Protein AF-A0A7V2NFN8-F1 (afdb_monomer)

Structure (mmCIF, N/CA/C/O backbone):
data_AF-A0A7V2NFN8-F1
#
_entry.id   AF-A0A7V2NFN8-F1
#
loop_
_atom_site.group_PDB
_atom_site.id
_atom_site.type_symbol
_atom_site.label_atom_id
_atom_site.label_alt_id
_atom_site.label_comp_id
_atom_site.label_asym_id
_atom_site.label_entity_id
_atom_site.label_seq_id
_atom_site.pdbx_PDB_ins_code
_atom_site.Cartn_x
_atom_site.Cartn_y
_atom_site.Cartn_z
_atom_site.occupancy
_atom_site.B_iso_or_equiv
_atom_site.auth_seq_id
_atom_site.auth_comp_id
_atom_site.auth_asym_id
_atom_site.auth_atom_id
_atom_site.pdbx_PDB_model_num
ATOM 1 N N . ASP A 1 1 ? 11.779 5.206 -19.143 1.00 58.72 1 ASP A N 1
ATOM 2 C CA . ASP A 1 1 ? 11.347 6.513 -18.611 1.00 58.72 1 ASP A CA 1
ATOM 3 C C . ASP A 1 1 ? 12.546 7.447 -18.642 1.00 58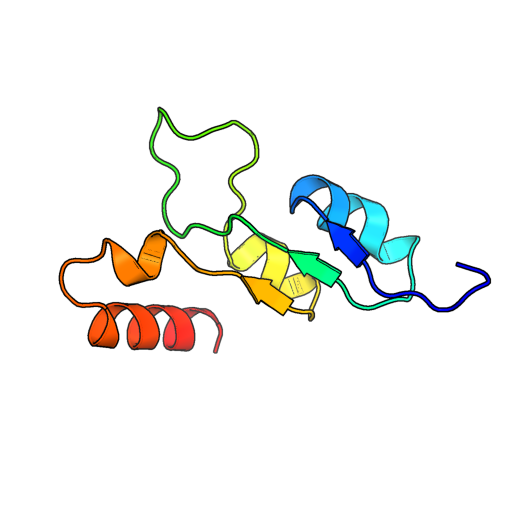.72 1 ASP A C 1
ATOM 5 O O . ASP A 1 1 ? 13.438 7.342 -17.814 1.00 58.72 1 ASP A O 1
ATOM 9 N N . ASP A 1 2 ? 12.598 8.341 -19.627 1.00 68.31 2 ASP A N 1
ATOM 10 C CA . ASP A 1 2 ? 13.823 9.106 -19.936 1.00 68.31 2 ASP A CA 1
ATOM 11 C C . ASP A 1 2 ? 14.160 10.204 -18.910 1.00 68.31 2 ASP A C 1
ATOM 13 O O . ASP A 1 2 ? 15.216 10.823 -18.977 1.00 68.31 2 ASP A O 1
ATOM 17 N N . ILE A 1 3 ? 13.286 10.410 -17.923 1.00 81.38 3 ILE A N 1
ATOM 18 C CA . ILE A 1 3 ? 13.405 11.426 -16.866 1.00 81.38 3 ILE A CA 1
ATOM 19 C C . ILE A 1 3 ? 13.556 10.834 -15.455 1.00 81.38 3 ILE A C 1
ATOM 21 O O . ILE A 1 3 ? 13.623 11.588 -14.488 1.00 81.38 3 ILE A O 1
ATOM 25 N N . GLY A 1 4 ? 13.607 9.502 -15.302 1.00 83.25 4 GLY A N 1
ATOM 26 C CA . GLY A 1 4 ? 13.835 8.851 -13.999 1.00 83.25 4 GLY A CA 1
ATOM 27 C C . GLY A 1 4 ? 12.792 9.184 -12.919 1.00 83.25 4 GLY A C 1
ATOM 28 O O . GLY A 1 4 ? 13.109 9.222 -11.730 1.00 83.25 4 GLY A O 1
ATOM 29 N N . SER A 1 5 ? 11.557 9.486 -13.326 1.00 90.38 5 SER A N 1
ATOM 30 C CA . SER A 1 5 ? 10.479 9.913 -12.428 1.00 90.38 5 SER A CA 1
ATOM 31 C C . SER A 1 5 ? 9.934 8.763 -11.577 1.00 90.38 5 SER A C 1
ATOM 33 O O . SER A 1 5 ? 9.991 7.606 -11.973 1.00 90.38 5 SER A O 1
ATOM 35 N N . ASN A 1 6 ? 9.352 9.091 -10.422 1.00 92.69 6 ASN A N 1
ATOM 36 C CA . ASN A 1 6 ? 8.527 8.164 -9.639 1.00 92.69 6 ASN A CA 1
ATOM 37 C C . ASN A 1 6 ? 7.045 8.387 -9.973 1.00 92.69 6 ASN A C 1
ATOM 39 O O . ASN A 1 6 ? 6.675 9.467 -10.437 1.00 92.69 6 ASN A O 1
ATOM 43 N N . PHE A 1 7 ? 6.196 7.393 -9.716 1.00 92.50 7 PHE A N 1
ATOM 44 C CA . PHE A 1 7 ? 4.803 7.404 -10.169 1.00 92.50 7 PHE A CA 1
ATOM 45 C C . PHE A 1 7 ? 3.819 7.126 -9.036 1.00 92.50 7 PHE A C 1
ATOM 47 O O . PHE A 1 7 ? 4.095 6.338 -8.135 1.00 92.50 7 PHE A O 1
ATOM 54 N N . VAL A 1 8 ? 2.637 7.737 -9.118 1.00 93.00 8 VAL A N 1
ATOM 55 C CA . VAL A 1 8 ? 1.461 7.338 -8.336 1.00 93.00 8 VAL A CA 1
ATOM 56 C C . VAL A 1 8 ? 0.533 6.591 -9.284 1.00 93.00 8 VAL A C 1
ATOM 58 O O . VAL A 1 8 ? 0.108 7.168 -10.282 1.00 93.00 8 VAL A O 1
ATOM 61 N N . LEU A 1 9 ? 0.251 5.316 -9.011 1.00 90.12 9 LEU A N 1
ATOM 62 C CA . LEU A 1 9 ? -0.490 4.453 -9.937 1.00 90.12 9 LEU A CA 1
ATOM 63 C C . LEU A 1 9 ? -1.605 3.684 -9.223 1.00 90.12 9 LEU A C 1
ATOM 65 O O . LEU A 1 9 ? -1.380 3.193 -8.114 1.00 90.12 9 LEU A O 1
ATOM 69 N N . PRO A 1 10 ? -2.774 3.493 -9.867 1.00 87.88 10 PRO A N 1
ATOM 70 C CA . PRO A 1 10 ? -3.715 2.453 -9.466 1.00 87.88 10 PRO A CA 1
ATOM 71 C C . PRO A 1 10 ? -3.008 1.095 -9.419 1.00 87.88 10 PRO A C 1
ATOM 73 O O . PRO A 1 10 ? -2.110 0.829 -10.220 1.00 87.88 10 PRO A O 1
ATOM 76 N N . GLY A 1 11 ? -3.410 0.211 -8.503 1.00 84.31 11 GLY A N 1
ATOM 77 C CA . GLY A 1 11 ? -2.694 -1.051 -8.313 1.00 84.31 11 GLY A CA 1
ATOM 78 C C . GLY A 1 11 ? -2.656 -1.931 -9.572 1.00 84.31 11 GLY A C 1
ATOM 79 O O . GLY A 1 11 ? -1.656 -2.603 -9.808 1.00 84.31 11 GLY A O 1
ATOM 80 N N . SER A 1 12 ? -3.716 -1.921 -10.388 1.00 84.06 12 SER A N 1
ATOM 81 C CA . SER A 1 12 ? -3.810 -2.712 -11.622 1.00 84.06 12 SER A CA 1
ATOM 82 C C . SER A 1 12 ? -2.752 -2.265 -12.632 1.00 84.06 12 SER A C 1
ATOM 84 O O . SER A 1 12 ? -2.006 -3.087 -13.164 1.00 84.06 12 SER A O 1
ATOM 86 N N . TRP A 1 13 ? -2.597 -0.952 -12.793 1.00 89.94 13 TRP A N 1
ATOM 87 C CA . TRP A 1 13 ? -1.563 -0.354 -13.637 1.00 89.94 13 TRP A CA 1
ATOM 88 C C . TRP A 1 13 ? -0.167 -0.566 -13.068 1.00 89.94 13 TRP A C 1
ATOM 90 O O . TRP A 1 13 ? 0.763 -0.827 -13.820 1.00 89.94 13 TRP A O 1
ATOM 100 N N . ALA A 1 14 ? -0.006 -0.493 -11.746 1.00 89.50 14 ALA A N 1
ATOM 101 C CA . ALA A 1 14 ? 1.280 -0.741 -11.108 1.00 89.50 14 ALA A CA 1
ATOM 102 C C . ALA A 1 14 ? 1.805 -2.154 -11.424 1.00 89.50 14 ALA A C 1
ATOM 104 O O . ALA A 1 14 ? 2.987 -2.308 -11.715 1.00 89.50 14 ALA A O 1
ATOM 105 N N . VAL A 1 15 ? 0.933 -3.170 -11.444 1.00 86.38 15 VAL A N 1
ATOM 106 C CA . VAL A 1 15 ? 1.308 -4.539 -11.841 1.00 86.38 15 VAL A CA 1
ATOM 107 C C . VAL A 1 15 ? 1.692 -4.607 -13.320 1.00 86.38 15 VAL A C 1
ATOM 109 O O . VAL A 1 15 ? 2.741 -5.153 -13.655 1.00 86.38 15 VAL A O 1
ATOM 112 N N . GLU A 1 16 ? 0.882 -4.030 -14.209 1.00 90.00 16 GLU A N 1
ATOM 113 C CA . GLU A 1 16 ? 1.126 -4.089 -15.656 1.00 90.00 16 GLU A CA 1
ATOM 114 C C . GLU A 1 16 ? 2.381 -3.303 -16.086 1.00 90.00 16 GLU A C 1
ATOM 116 O O . GLU A 1 16 ? 3.116 -3.705 -16.992 1.00 90.00 16 GLU A O 1
ATOM 121 N N . LEU A 1 17 ? 2.647 -2.171 -15.432 1.00 91.00 17 LEU A N 1
ATOM 122 C CA . LEU A 1 17 ? 3.700 -1.231 -15.812 1.00 91.00 17 LEU A CA 1
ATOM 123 C C . LEU A 1 17 ? 5.028 -1.467 -15.084 1.00 91.00 17 LEU A C 1
ATOM 125 O O . LEU A 1 17 ? 6.021 -0.834 -15.448 1.00 91.00 17 LEU A O 1
ATOM 129 N N . ARG A 1 18 ? 5.100 -2.382 -14.104 1.00 88.75 18 ARG A N 1
ATOM 130 C CA . ARG A 1 18 ? 6.321 -2.617 -13.306 1.00 88.75 18 ARG A CA 1
ATOM 131 C C . ARG A 1 18 ? 7.546 -2.959 -14.152 1.00 88.75 18 ARG A C 1
ATOM 133 O O . ARG A 1 18 ? 8.641 -2.520 -13.817 1.00 88.75 18 ARG A O 1
ATOM 140 N N . GLY A 1 19 ? 7.363 -3.703 -15.246 1.00 88.44 19 GLY A N 1
ATOM 141 C CA . GLY A 1 19 ? 8.438 -4.046 -16.188 1.00 88.44 19 GLY A CA 1
ATOM 142 C C . GLY A 1 19 ? 8.768 -2.953 -17.213 1.00 88.44 19 GLY A C 1
ATOM 143 O O . GLY A 1 19 ? 9.765 -3.065 -17.920 1.00 88.44 19 GLY A O 1
ATOM 144 N N . LYS A 1 20 ? 7.940 -1.903 -17.312 1.00 90.44 20 LYS A N 1
ATOM 145 C CA . LYS A 1 20 ? 8.076 -0.810 -18.293 1.00 90.44 20 LYS A CA 1
ATOM 146 C C . LYS A 1 20 ? 8.641 0.472 -17.673 1.00 90.44 20 LYS A C 1
ATOM 148 O O . LYS A 1 20 ? 9.315 1.238 -18.361 1.00 90.44 20 LYS A O 1
ATOM 153 N N . LEU A 1 21 ? 8.370 0.714 -16.390 1.00 89.62 21 LEU A N 1
ATOM 154 C CA . LEU A 1 21 ? 8.817 1.901 -15.659 1.00 89.62 21 LEU A CA 1
ATOM 155 C C . LEU A 1 21 ? 9.867 1.518 -14.615 1.00 89.62 21 LEU A C 1
ATOM 157 O O . LEU A 1 21 ? 9.712 0.532 -13.890 1.00 89.62 21 LEU A O 1
ATOM 161 N N . LYS A 1 22 ? 10.937 2.312 -14.528 1.00 86.69 22 LYS A N 1
ATOM 162 C CA . LYS A 1 22 ? 12.060 2.045 -13.620 1.00 86.69 22 LYS A CA 1
ATOM 163 C C . LYS A 1 22 ? 11.916 2.777 -12.287 1.00 86.69 22 LYS A C 1
ATOM 165 O O . LYS A 1 22 ? 12.455 2.309 -11.291 1.00 86.69 22 LYS A O 1
ATOM 170 N N . GLY A 1 23 ? 11.166 3.879 -12.256 1.00 89.38 23 GLY A N 1
ATOM 171 C CA . GLY A 1 23 ? 10.851 4.615 -11.032 1.00 89.38 23 GLY A CA 1
ATOM 172 C C . GLY A 1 23 ? 10.129 3.807 -9.949 1.00 89.38 23 GLY A C 1
ATOM 173 O O . GLY A 1 23 ? 9.605 2.717 -10.192 1.00 89.38 23 GLY A O 1
ATOM 174 N N . ARG A 1 24 ? 10.076 4.374 -8.740 1.00 91.00 24 ARG A N 1
ATOM 175 C CA . ARG A 1 24 ? 9.300 3.826 -7.617 1.00 91.00 24 ARG A CA 1
ATOM 176 C C . ARG A 1 24 ? 7.821 4.149 -7.765 1.00 91.00 24 ARG A C 1
ATOM 178 O O . ARG A 1 24 ? 7.469 5.217 -8.275 1.00 91.00 24 ARG A O 1
ATOM 185 N N . PHE A 1 25 ? 6.965 3.259 -7.274 1.00 92.75 25 PHE A N 1
ATOM 186 C CA . PHE A 1 25 ? 5.513 3.438 -7.295 1.00 92.75 25 PHE A CA 1
ATOM 187 C C . PHE A 1 25 ? 4.932 3.761 -5.914 1.00 92.75 25 PHE A C 1
ATOM 189 O O . PHE A 1 25 ? 5.276 3.162 -4.901 1.00 92.75 25 PHE A O 1
ATOM 196 N N . LEU A 1 26 ? 3.991 4.695 -5.870 1.00 92.94 26 LEU A N 1
ATOM 197 C CA . LEU A 1 26 ? 3.089 4.887 -4.743 1.00 92.94 26 LEU A CA 1
ATOM 198 C C . LEU A 1 26 ? 1.710 4.374 -5.151 1.00 92.94 26 LEU A C 1
ATOM 200 O O . LEU A 1 26 ? 1.108 4.898 -6.088 1.00 92.94 26 LEU A O 1
ATOM 204 N N . ILE A 1 27 ? 1.208 3.362 -4.449 1.00 89.88 27 ILE A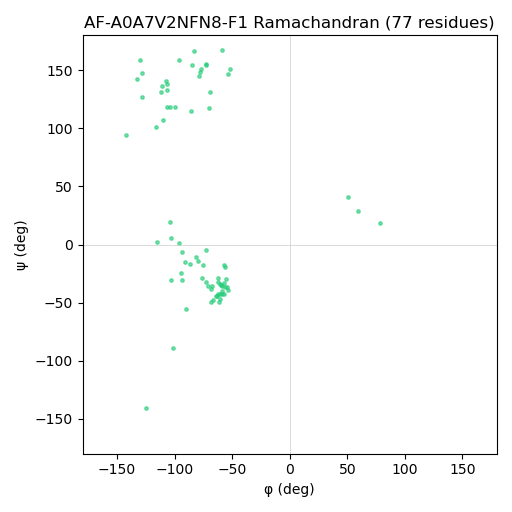 N 1
ATOM 205 C CA . ILE A 1 27 ? -0.056 2.704 -4.784 1.00 89.88 27 ILE A CA 1
ATOM 206 C C . ILE A 1 27 ? -1.108 3.057 -3.723 1.00 89.88 27 ILE A C 1
ATOM 208 O O . ILE A 1 27 ? -1.022 2.572 -2.587 1.00 89.88 27 ILE A O 1
ATOM 212 N N . PRO A 1 28 ? -2.094 3.914 -4.046 1.00 87.88 28 PRO A N 1
ATOM 213 C CA . PRO A 1 28 ? -3.187 4.242 -3.146 1.00 87.88 28 PRO A CA 1
ATOM 214 C C . PRO A 1 28 ? -4.315 3.206 -3.184 1.00 87.88 28 PRO A C 1
ATOM 216 O O . PRO A 1 28 ? -4.403 2.376 -4.084 1.00 87.88 28 PRO A O 1
ATOM 219 N N . GLY A 1 29 ? -5.219 3.284 -2.202 1.00 79.44 29 GLY 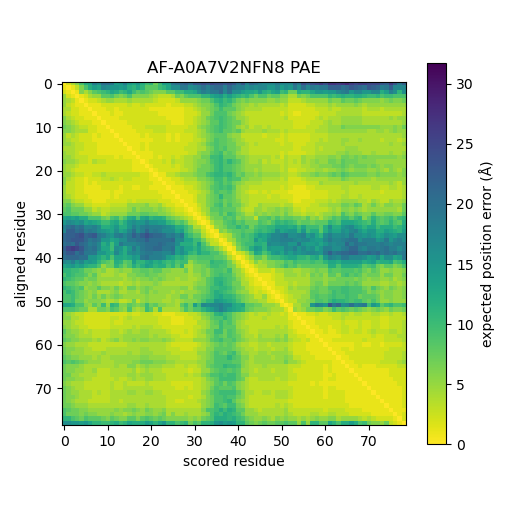A N 1
ATOM 220 C CA . GLY A 1 29 ? -6.477 2.526 -2.222 1.00 79.44 29 GLY A CA 1
ATOM 221 C C . GLY A 1 29 ? -6.353 1.048 -1.844 1.00 79.44 29 GLY A C 1
ATOM 222 O O . GLY A 1 29 ? -7.264 0.271 -2.123 1.00 79.44 29 GLY A O 1
ATOM 223 N N . ILE A 1 30 ? -5.259 0.657 -1.189 1.00 78.69 30 ILE A N 1
ATOM 224 C CA . ILE A 1 30 ? -5.031 -0.726 -0.764 1.00 78.69 30 ILE A CA 1
ATOM 225 C C . ILE A 1 30 ? -5.991 -1.105 0.363 1.00 78.69 30 ILE A C 1
ATOM 227 O O . ILE A 1 30 ? -6.110 -0.389 1.363 1.00 78.69 30 ILE A O 1
ATOM 231 N N . ARG A 1 31 ? -6.651 -2.258 0.213 1.00 74.62 31 ARG A N 1
ATOM 232 C CA . ARG A 1 31 ? -7.501 -2.853 1.252 1.00 74.62 31 ARG A CA 1
ATOM 233 C C . ARG A 1 31 ? -7.158 -4.313 1.483 1.00 74.62 31 ARG A C 1
ATOM 235 O O . ARG A 1 31 ? -6.598 -4.994 0.627 1.00 74.62 31 ARG A O 1
ATOM 242 N N . MET A 1 32 ? -7.531 -4.797 2.659 1.00 68.56 32 MET A N 1
ATOM 243 C CA . MET A 1 32 ? -7.269 -6.179 3.070 1.00 68.56 32 MET A CA 1
ATOM 244 C C . MET A 1 32 ? -8.434 -7.121 2.760 1.00 68.56 32 MET A C 1
ATOM 246 O O . MET A 1 32 ? -8.221 -8.302 2.501 1.00 68.56 32 MET A O 1
ATOM 250 N N . LYS A 1 33 ? -9.667 -6.606 2.779 1.00 63.66 33 LYS A N 1
ATOM 251 C CA . LYS A 1 33 ? -10.882 -7.328 2.389 1.00 63.66 33 LYS A CA 1
ATOM 252 C C . LYS A 1 33 ? -11.638 -6.483 1.371 1.00 63.66 33 LYS A C 1
ATOM 254 O O . LYS A 1 33 ? -11.903 -5.312 1.628 1.00 63.66 33 LYS A O 1
ATOM 259 N N . VAL A 1 34 ? -11.964 -7.075 0.226 1.00 61.22 34 VAL A N 1
ATOM 260 C CA . VAL A 1 34 ? -12.834 -6.451 -0.776 1.00 61.22 34 VAL A CA 1
ATOM 261 C C . VAL A 1 34 ? -14.267 -6.777 -0.377 1.00 61.22 34 VAL A C 1
ATOM 263 O O . VAL A 1 34 ? -14.634 -7.952 -0.338 1.00 61.22 34 VAL A O 1
ATOM 266 N N . SER A 1 35 ? -15.064 -5.771 -0.017 1.00 58.28 35 SER A N 1
ATOM 267 C CA . SER A 1 35 ? -16.503 -5.992 0.165 1.00 58.28 35 SER A CA 1
ATOM 268 C C . SER A 1 35 ? -17.179 -6.058 -1.210 1.00 58.28 35 SER A C 1
ATOM 270 O O . SER A 1 35 ? -16.716 -5.379 -2.123 1.00 58.28 35 SER A O 1
ATOM 272 N N . PRO A 1 36 ? -18.292 -6.796 -1.389 1.00 53.03 36 PRO A N 1
ATOM 273 C CA . PRO A 1 36 ? -18.962 -6.925 -2.691 1.00 53.03 36 PRO A CA 1
ATOM 274 C C . PRO A 1 36 ? -19.408 -5.599 -3.337 1.00 53.03 36 PRO A C 1
ATOM 276 O O . PRO A 1 36 ? -19.690 -5.572 -4.528 1.00 53.03 36 PRO A O 1
ATOM 279 N N . GLY A 1 37 ? -19.490 -4.510 -2.560 1.00 57.41 37 GLY A N 1
ATOM 280 C CA . GLY A 1 37 ? -19.824 -3.161 -3.034 1.00 57.41 37 GLY A CA 1
ATOM 281 C C . GLY A 1 37 ? -18.633 -2.204 -3.167 1.00 57.41 37 GLY A C 1
ATOM 282 O O . GLY A 1 37 ? -18.843 -1.018 -3.411 1.00 57.41 37 GLY A O 1
ATOM 283 N N . ASP A 1 38 ? -17.399 -2.669 -2.962 1.00 55.62 38 ASP A N 1
ATOM 284 C CA . ASP A 1 38 ? -16.214 -1.843 -3.194 1.00 55.62 38 ASP A CA 1
ATOM 285 C C . ASP A 1 38 ? -15.883 -1.765 -4.696 1.00 55.62 38 ASP A C 1
ATOM 287 O O . ASP A 1 38 ? -16.087 -2.719 -5.443 1.00 55.62 38 ASP A O 1
ATOM 291 N N . GLN A 1 39 ? -15.378 -0.607 -5.139 1.00 54.28 39 GLN A N 1
ATOM 292 C CA . GLN A 1 39 ? -14.998 -0.343 -6.533 1.00 54.28 39 GLN A CA 1
ATOM 293 C C . GLN A 1 39 ? -14.049 -1.412 -7.113 1.00 54.28 39 GLN A C 1
ATOM 295 O O . GLN A 1 39 ? -13.228 -1.997 -6.410 1.00 54.28 39 GLN A O 1
ATOM 300 N N . VAL A 1 40 ? -14.135 -1.591 -8.433 1.00 54.81 40 VAL A N 1
ATOM 301 C CA . VAL A 1 40 ? -13.506 -2.651 -9.249 1.00 54.81 40 VAL A CA 1
ATOM 302 C C . VAL A 1 40 ? -11.971 -2.746 -9.112 1.00 54.81 40 VAL A C 1
ATOM 304 O O . VAL A 1 40 ? -11.403 -3.803 -9.368 1.00 54.81 40 VAL A O 1
ATOM 307 N N . ASP A 1 41 ? -11.298 -1.694 -8.636 1.00 55.41 41 ASP A N 1
ATOM 308 C CA . ASP A 1 41 ? -9.828 -1.600 -8.556 1.00 55.41 41 ASP A CA 1
ATOM 309 C C . ASP A 1 41 ? -9.234 -1.794 -7.145 1.00 55.41 41 ASP A C 1
ATOM 311 O O . ASP A 1 41 ? -8.093 -1.406 -6.875 1.00 55.41 41 ASP A O 1
ATOM 315 N N . VAL A 1 42 ? -9.965 -2.406 -6.207 1.00 61.09 42 VAL A N 1
ATOM 316 C CA . VAL A 1 42 ? -9.371 -2.743 -4.904 1.00 61.09 42 VAL A CA 1
ATOM 317 C C . VAL A 1 42 ? -8.344 -3.865 -5.059 1.00 61.09 42 VAL A C 1
ATOM 319 O O . VAL A 1 42 ? -8.665 -5.005 -5.398 1.00 61.09 42 VAL A O 1
ATOM 322 N N . ILE A 1 43 ? -7.090 -3.550 -4.742 1.00 66.69 43 ILE A N 1
ATOM 323 C CA . ILE A 1 43 ? -5.979 -4.498 -4.752 1.00 66.69 43 ILE A CA 1
ATOM 324 C C . ILE A 1 43 ? -5.538 -4.853 -3.334 1.00 66.69 43 ILE A C 1
ATOM 326 O O . ILE A 1 43 ? -5.491 -4.014 -2.433 1.00 66.69 43 ILE A O 1
ATOM 330 N N . THR A 1 44 ? -5.219 -6.134 -3.153 1.00 72.19 44 THR A N 1
ATOM 331 C CA . THR A 1 44 ? -4.755 -6.696 -1.886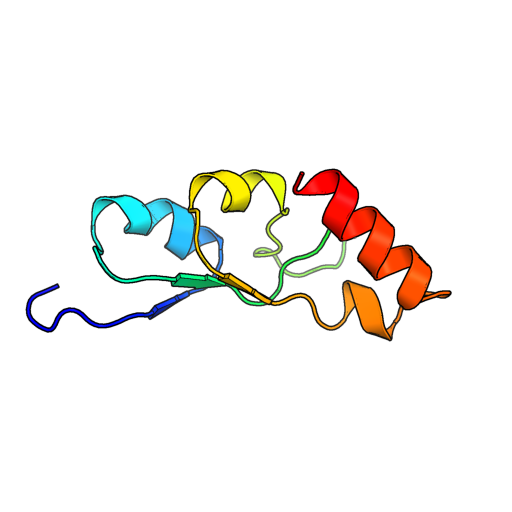 1.00 72.19 44 THR A CA 1
ATOM 332 C C . THR A 1 44 ? -3.252 -6.513 -1.715 1.00 72.19 44 THR A C 1
ATOM 334 O O . THR A 1 44 ? -2.497 -6.476 -2.691 1.00 72.19 44 THR A O 1
ATOM 337 N N . ILE A 1 45 ? -2.795 -6.481 -0.460 1.00 73.31 45 ILE A N 1
ATOM 338 C CA . ILE A 1 45 ? -1.368 -6.364 -0.118 1.00 73.31 45 ILE A CA 1
ATOM 339 C C . ILE A 1 45 ? -0.518 -7.435 -0.813 1.00 73.31 45 ILE A C 1
ATOM 341 O O . ILE A 1 45 ? 0.553 -7.125 -1.324 1.00 73.31 45 ILE A O 1
ATOM 345 N N . ASN A 1 46 ? -1.005 -8.672 -0.928 1.00 74.50 46 ASN A N 1
ATOM 346 C CA . ASN A 1 46 ? -0.242 -9.756 -1.556 1.00 74.50 46 ASN A CA 1
ATOM 347 C C . ASN A 1 46 ? 0.080 -9.501 -3.037 1.00 74.50 46 ASN A C 1
ATOM 349 O O . ASN A 1 46 ? 1.140 -9.917 -3.501 1.00 74.50 46 ASN A O 1
ATOM 353 N N . LYS A 1 47 ? -0.799 -8.807 -3.776 1.00 73.69 47 LYS A N 1
ATOM 354 C CA . LYS A 1 47 ? -0.557 -8.468 -5.189 1.00 73.69 47 LYS A CA 1
ATOM 355 C C . LYS A 1 47 ? 0.533 -7.409 -5.349 1.00 73.69 47 LYS A C 1
ATOM 357 O O . LYS A 1 47 ? 1.308 -7.481 -6.294 1.00 73.69 47 LYS A O 1
ATOM 362 N N . ILE A 1 48 ? 0.614 -6.455 -4.423 1.00 75.94 48 ILE A N 1
ATOM 363 C CA . ILE A 1 48 ? 1.607 -5.370 -4.478 1.00 75.94 48 ILE A CA 1
ATOM 364 C C . ILE A 1 48 ? 2.907 -5.696 -3.748 1.00 75.94 48 ILE A C 1
ATOM 366 O O . ILE A 1 48 ? 3.910 -5.032 -3.980 1.00 75.94 48 ILE A O 1
ATOM 370 N N . LYS A 1 49 ? 2.923 -6.739 -2.908 1.00 75.44 49 LYS A N 1
ATOM 371 C CA . LYS A 1 49 ? 4.124 -7.203 -2.198 1.00 75.44 49 LYS A CA 1
ATOM 372 C C . LYS A 1 49 ? 5.278 -7.511 -3.157 1.00 75.44 49 LYS A C 1
ATOM 374 O O . LYS A 1 49 ? 6.434 -7.337 -2.809 1.00 75.44 49 LYS A O 1
ATOM 379 N N . GLN A 1 50 ? 4.952 -7.914 -4.383 1.00 75.88 50 GLN A N 1
ATOM 380 C CA . GLN A 1 50 ? 5.917 -8.232 -5.439 1.00 75.88 50 GLN A CA 1
ATOM 381 C C . GLN A 1 50 ?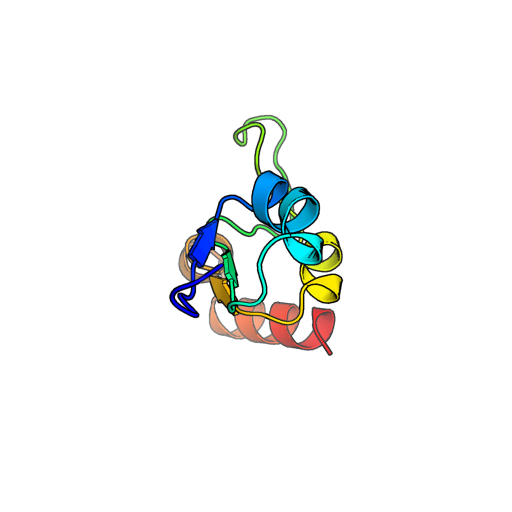 6.473 -6.986 -6.149 1.00 75.88 50 GLN A C 1
ATOM 383 O O . GLN A 1 50 ? 7.458 -7.084 -6.873 1.00 75.88 50 GLN A O 1
ATOM 388 N N . LEU A 1 51 ? 5.844 -5.820 -5.957 1.00 76.50 51 LEU A N 1
ATOM 389 C CA . LEU A 1 51 ? 6.230 -4.564 -6.601 1.00 76.50 51 LEU A CA 1
ATOM 390 C C . LEU A 1 51 ? 7.311 -3.807 -5.810 1.00 76.50 51 LEU A C 1
ATOM 392 O O . LEU A 1 51 ? 7.990 -2.980 -6.401 1.00 76.50 51 LEU A O 1
ATOM 396 N N . ASN A 1 52 ? 7.525 -4.137 -4.524 1.00 63.28 52 ASN A N 1
ATOM 397 C CA . ASN A 1 52 ? 8.589 -3.590 -3.661 1.00 63.28 52 ASN A CA 1
ATOM 398 C C . ASN A 1 52 ? 8.682 -2.049 -3.635 1.00 63.28 52 ASN A C 1
ATOM 400 O O . ASN A 1 52 ? 9.773 -1.482 -3.618 1.00 63.28 52 ASN A O 1
ATOM 404 N N . ASP A 1 53 ? 7.537 -1.365 -3.590 1.00 83.88 53 ASP A N 1
ATOM 405 C CA . ASP A 1 53 ? 7.479 0.096 -3.491 1.00 83.88 53 ASP A CA 1
ATOM 406 C C . ASP A 1 53 ? 6.627 0.563 -2.288 1.00 83.88 53 ASP A C 1
ATOM 408 O O . ASP A 1 53 ? 6.684 -0.024 -1.208 1.00 83.88 53 ASP A O 1
ATOM 412 N N . PHE A 1 54 ? 5.835 1.631 -2.436 1.00 89.06 54 PHE A N 1
ATOM 413 C CA . PHE A 1 54 ? 5.051 2.223 -1.354 1.00 89.06 54 PHE A CA 1
ATOM 414 C C . PHE A 1 54 ? 3.556 1.922 -1.497 1.00 89.06 54 PHE A C 1
ATOM 416 O O . PHE A 1 54 ? 2.954 2.137 -2.548 1.00 89.06 54 PHE A O 1
ATOM 423 N N . ALA A 1 55 ? 2.934 1.502 -0.396 1.00 88.69 55 ALA A N 1
ATOM 424 C CA . ALA A 1 55 ? 1.497 1.269 -0.293 1.00 88.69 55 ALA A CA 1
ATOM 425 C C . ALA A 1 55 ? 0.854 2.307 0.633 1.00 88.69 55 ALA A C 1
ATOM 427 O O . ALA A 1 55 ? 1.318 2.499 1.758 1.00 88.69 55 ALA A O 1
ATOM 428 N N . VAL A 1 56 ? -0.237 2.943 0.202 1.00 88.31 56 VAL A N 1
ATOM 429 C CA . VAL A 1 56 ? -0.991 3.869 1.061 1.00 88.31 56 VAL A CA 1
ATOM 430 C C . VAL A 1 56 ? -2.211 3.165 1.634 1.00 88.31 56 VAL A C 1
ATOM 432 O O . VAL A 1 56 ? -3.125 2.770 0.907 1.00 88.31 56 VAL A O 1
ATOM 435 N N . ILE A 1 57 ? -2.242 3.067 2.962 1.00 87.50 57 ILE A N 1
ATOM 436 C CA . ILE A 1 57 ? -3.331 2.451 3.717 1.00 87.50 57 ILE A CA 1
ATOM 437 C C . ILE A 1 57 ? -3.987 3.526 4.581 1.00 87.50 57 ILE A C 1
ATOM 439 O O . ILE A 1 57 ? -3.466 3.912 5.623 1.00 87.50 57 ILE A O 1
ATOM 443 N N . GLY A 1 58 ? -5.129 4.033 4.116 1.00 87.50 58 GLY A N 1
ATOM 444 C CA . GLY A 1 58 ? -5.903 5.058 4.817 1.00 87.50 58 GLY A CA 1
ATOM 445 C C . GLY A 1 58 ? -7.098 4.459 5.550 1.00 87.50 58 GLY A C 1
ATOM 446 O O . GLY A 1 58 ? -7.013 4.082 6.717 1.00 87.50 58 GLY A O 1
ATOM 447 N N . ARG A 1 59 ? -8.228 4.366 4.836 1.00 84.81 59 ARG A N 1
ATOM 448 C CA . ARG A 1 59 ? -9.553 4.026 5.387 1.00 84.81 59 ARG A CA 1
ATOM 449 C C . ARG A 1 59 ? -9.585 2.721 6.175 1.00 84.81 59 ARG A C 1
ATOM 451 O O . ARG A 1 59 ? -10.253 2.645 7.197 1.00 84.81 59 ARG A O 1
ATOM 458 N N . GLU A 1 60 ? -8.822 1.735 5.719 1.00 83.06 60 GLU A N 1
ATOM 459 C CA . GLU A 1 60 ? -8.650 0.436 6.374 1.00 83.06 60 GLU A CA 1
ATOM 460 C C . GLU A 1 60 ? -8.138 0.557 7.821 1.00 83.06 60 GLU A C 1
ATOM 462 O O . GLU A 1 60 ? -8.509 -0.247 8.669 1.00 83.06 60 GLU A O 1
ATOM 467 N N . VAL A 1 61 ? -7.312 1.567 8.116 1.00 89.88 61 VAL A N 1
ATOM 468 C CA . VAL A 1 61 ? -6.760 1.805 9.455 1.00 89.88 61 VAL A CA 1
ATOM 469 C C . VAL A 1 61 ? -7.681 2.715 10.259 1.00 89.88 61 VAL A C 1
ATOM 471 O O . VAL A 1 61 ? -8.123 2.328 11.340 1.00 89.88 61 VAL A O 1
ATOM 474 N N . TYR A 1 62 ? -8.008 3.904 9.744 1.00 89.56 62 TYR A N 1
ATOM 475 C CA . TYR A 1 62 ? -8.696 4.916 10.556 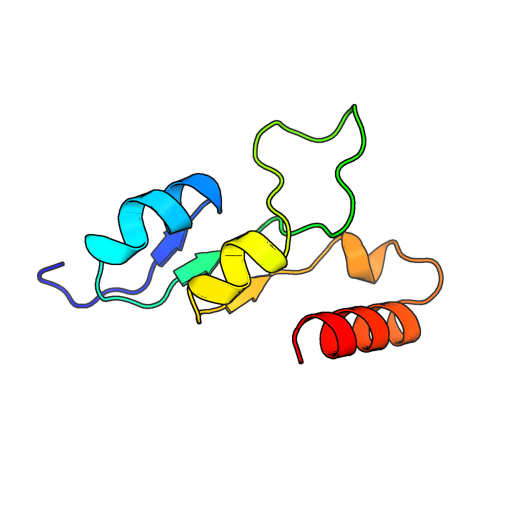1.00 89.56 62 TYR A CA 1
ATOM 476 C C . TYR A 1 62 ? -10.191 4.641 10.788 1.00 89.56 62 TYR A C 1
ATOM 478 O O . TYR A 1 62 ? -10.760 5.223 11.704 1.00 89.56 62 TYR A O 1
ATOM 486 N N . LEU A 1 63 ? -10.836 3.765 10.002 1.00 89.00 63 LEU A N 1
ATOM 487 C CA . LEU A 1 63 ? -12.205 3.293 10.284 1.00 89.00 63 LEU A CA 1
ATOM 488 C C . LEU A 1 63 ? -12.251 1.952 11.026 1.00 89.00 63 LEU A C 1
ATOM 490 O O . LEU A 1 63 ? -13.336 1.426 11.276 1.00 89.00 63 LEU A O 1
ATOM 494 N N . SER A 1 64 ? -11.101 1.366 11.358 1.00 89.69 64 SER A N 1
ATOM 495 C CA . SER A 1 64 ? -11.077 0.137 12.149 1.00 89.69 64 SER A CA 1
ATOM 496 C C . SER A 1 64 ? -11.454 0.414 13.609 1.00 89.69 64 SER A C 1
ATOM 498 O O . SER A 1 64 ? -11.259 1.516 14.119 1.00 89.69 64 SER A O 1
ATOM 500 N N . LYS A 1 65 ? -11.980 -0.605 14.301 1.00 93.94 65 LYS A N 1
ATOM 501 C CA . LYS A 1 65 ? -12.341 -0.498 15.727 1.00 93.94 65 LYS A CA 1
ATOM 502 C C . LYS A 1 65 ? -11.135 -0.204 16.627 1.00 93.94 65 LYS A C 1
ATOM 504 O O . LYS A 1 65 ? -11.304 0.394 17.681 1.00 93.94 65 LYS A O 1
ATOM 509 N N . ASP A 1 66 ? -9.948 -0.648 16.220 1.00 95.44 66 ASP A N 1
ATOM 510 C CA . ASP A 1 66 ? -8.688 -0.450 16.935 1.00 95.44 66 ASP A CA 1
ATOM 511 C C . ASP A 1 66 ? -7.565 -0.203 15.909 1.00 95.44 66 ASP A C 1
ATOM 513 O O . ASP A 1 66 ? -6.987 -1.161 15.380 1.00 95.44 66 ASP A O 1
ATOM 517 N N . PRO A 1 67 ? -7.256 1.073 15.602 1.00 94.25 67 PRO A N 1
ATOM 518 C CA . PRO A 1 67 ? -6.239 1.425 14.615 1.00 94.25 67 PRO A CA 1
ATOM 519 C C . PRO A 1 67 ? -4.841 0.903 14.958 1.00 94.25 67 PRO A C 1
ATOM 521 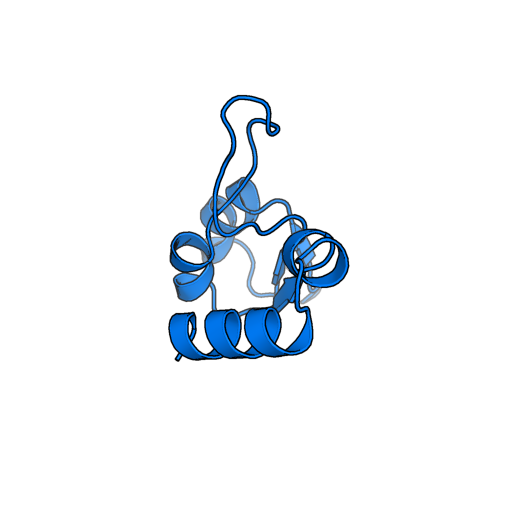O O . PRO A 1 67 ? -4.095 0.521 14.057 1.00 94.25 67 PRO A O 1
ATOM 524 N N . ILE A 1 68 ? -4.478 0.845 16.246 1.00 96.19 68 ILE A N 1
ATOM 525 C CA . ILE A 1 68 ? -3.156 0.376 16.685 1.00 96.19 68 ILE A CA 1
ATOM 526 C C . ILE A 1 68 ? -3.029 -1.117 16.407 1.00 96.19 68 ILE A C 1
ATOM 528 O O . ILE A 1 68 ? -2.047 -1.553 15.799 1.00 96.19 68 ILE A O 1
ATOM 532 N N . LYS A 1 69 ? -4.029 -1.900 16.824 1.00 95.38 69 LYS A N 1
ATOM 533 C CA . LYS A 1 69 ? -4.080 -3.330 16.515 1.00 95.38 69 LYS A CA 1
ATOM 534 C C . LYS A 1 69 ? -4.086 -3.556 15.008 1.00 95.38 69 LYS A C 1
ATOM 536 O O . LYS A 1 69 ? -3.329 -4.393 14.525 1.00 95.38 69 LYS A O 1
ATOM 541 N N . ARG A 1 70 ? -4.854 -2.763 14.254 1.00 91.00 70 ARG A N 1
ATOM 542 C CA . ARG A 1 70 ? -4.933 -2.909 12.799 1.00 91.00 70 ARG A CA 1
ATOM 543 C C . ARG A 1 70 ? -3.588 -2.679 12.116 1.00 91.00 70 ARG A C 1
ATOM 545 O O . ARG A 1 70 ? -3.210 -3.454 11.246 1.00 91.00 70 ARG A O 1
ATOM 552 N N . ILE A 1 71 ? -2.837 -1.662 12.538 1.00 91.44 71 ILE A N 1
ATOM 553 C CA . ILE A 1 71 ? -1.477 -1.413 12.040 1.00 91.44 71 ILE A CA 1
ATOM 554 C C . ILE A 1 71 ? -0.554 -2.604 12.334 1.00 91.44 71 ILE A C 1
ATOM 556 O O . ILE A 1 71 ? 0.226 -2.980 11.461 1.00 91.44 71 ILE A O 1
ATOM 560 N N . LYS A 1 72 ? -0.631 -3.204 13.532 1.00 93.62 72 LYS A N 1
ATOM 561 C CA . LYS A 1 72 ? 0.183 -4.382 13.889 1.00 93.62 72 LYS A CA 1
ATOM 562 C C . LYS A 1 72 ? -0.118 -5.577 12.983 1.00 93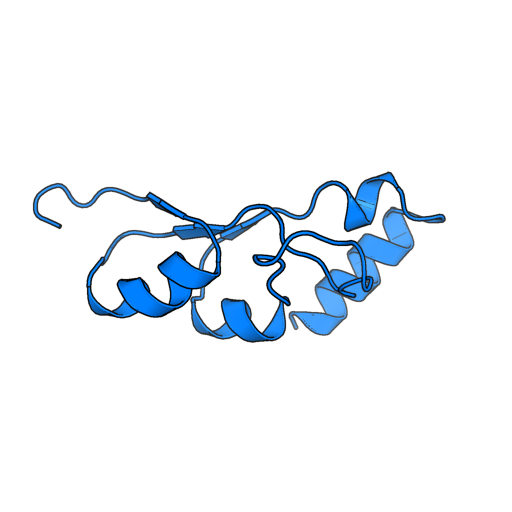.62 72 LYS A C 1
ATOM 564 O O . LYS A 1 72 ? 0.809 -6.109 12.386 1.00 93.62 72 LYS A O 1
ATOM 569 N N . GLU A 1 73 ? -1.395 -5.907 12.795 1.00 90.62 73 GLU A N 1
ATOM 570 C CA . GLU A 1 73 ? -1.828 -6.986 11.890 1.00 90.62 73 GLU A CA 1
ATOM 571 C C . GLU A 1 73 ? -1.325 -6.764 10.455 1.00 90.62 73 GLU A C 1
ATOM 573 O O . GLU A 1 73 ? -0.849 -7.688 9.801 1.00 90.62 73 GLU A O 1
ATOM 578 N N . ILE A 1 74 ? -1.405 -5.524 9.953 1.00 86.81 74 ILE A N 1
ATOM 579 C CA . ILE A 1 74 ? -0.918 -5.196 8.610 1.00 86.81 74 ILE A CA 1
ATOM 580 C C . ILE A 1 74 ? 0.594 -5.427 8.506 1.00 86.81 74 ILE A C 1
ATOM 582 O O . ILE A 1 74 ? 1.050 -5.999 7.515 1.00 86.81 74 ILE A O 1
ATOM 586 N N . LYS A 1 75 ? 1.367 -4.995 9.511 1.00 87.31 75 LYS A N 1
ATOM 587 C CA . LYS A 1 75 ? 2.820 -5.212 9.547 1.00 87.31 75 LYS A CA 1
ATOM 588 C C . LYS A 1 75 ? 3.151 -6.704 9.534 1.00 87.31 75 LYS A C 1
ATOM 590 O O . LYS A 1 75 ? 3.935 -7.130 8.700 1.00 87.31 75 LYS A O 1
ATOM 595 N N . GLU A 1 76 ? 2.479 -7.502 10.361 1.00 88.56 76 GLU A N 1
ATOM 596 C CA . GLU A 1 76 ? 2.663 -8.961 10.410 1.00 88.56 76 GLU A CA 1
ATOM 597 C C . GLU A 1 76 ? 2.380 -9.650 9.061 1.00 88.56 76 GLU A C 1
ATOM 599 O O . GLU A 1 76 ? 3.069 -10.597 8.692 1.00 88.56 76 GLU A O 1
ATOM 604 N N . MET A 1 77 ? 1.405 -9.165 8.282 1.00 80.19 77 MET A N 1
ATOM 605 C CA . MET A 1 77 ? 1.098 -9.711 6.949 1.00 80.19 77 MET A CA 1
ATOM 606 C C . MET A 1 77 ? 2.154 -9.365 5.885 1.00 80.19 77 MET A C 1
ATOM 608 O O . MET A 1 77 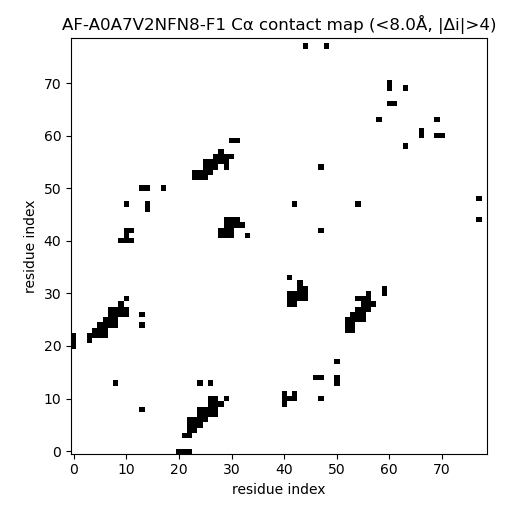? 2.386 -10.129 4.936 1.00 80.19 77 MET A O 1
ATOM 612 N N . ILE A 1 78 ? 2.780 -8.194 6.004 1.00 77.62 78 ILE A N 1
ATOM 613 C CA . ILE A 1 78 ? 3.833 -7.753 5.083 1.00 77.62 78 ILE A CA 1
ATOM 614 C C . ILE A 1 78 ? 5.151 -8.482 5.391 1.00 77.62 78 ILE A C 1
ATOM 616 O O . ILE A 1 78 ? 5.874 -8.807 4.448 1.00 77.62 78 ILE A O 1
ATOM 620 N N . GLY A 1 79 ? 5.381 -8.879 6.644 1.00 66.31 79 GLY A N 1
ATOM 621 C CA . GLY A 1 79 ? 6.654 -9.440 7.108 1.00 66.31 79 GLY A CA 1
ATOM 622 C C . GLY A 1 79 ? 7.639 -8.332 7.434 1.00 66.31 79 GLY A C 1
ATOM 623 O O . GLY A 1 79 ? 8.832 -8.534 7.136 1.00 66.31 79 GLY A O 1
#

Solvent-accessible surface area (backbone atoms only — not comparable to full-atom values): 4946 Å² total; per-residue (Å²): 100,100,77,70,55,67,47,77,37,57,46,70,54,46,65,72,38,54,90,68,45,82,43,56,45,38,28,59,69,43,37,90,72,85,54,97,85,54,68,94,72,66,37,44,62,78,74,51,62,78,66,77,61,45,77,41,70,54,68,71,31,78,71,39,98,48,43,69,60,47,52,51,55,52,49,64,73,74,104

pLDDT: mean 81.32, std 12.14, range [53.03, 96.19]

Foldseek 3Di:
DVPQDAEEDQLVCLLVCLVPHPHAYEYEQEDCDDDPPDDPRHDYPVSCLVSPHHYDDDCNQPVDPHNVVSVVVVVVVSD

Radius of gyration: 13.64 Å; Cα contacts (8 Å, |Δi|>4): 90; chains: 1; bounding box: 34×21×37 Å

Secondary structure (DSSP, 8-state):
-TT---EE--HHHHHHHTTT--S-EEE----SS--TTS-TT---HHHHTTT-SEE---HHHHTSS-HHHHHHHHHHHH-

Sequence (79 aa):
DDIGSNFVLPGSWAVELRGKLKGRFLIPGIRMKVSPGDQVDVITINKIKQLNDFAVIGREVYLSKDPIKRIKEIKEMIG

Nearest PDB structures (foldseek):
  3uwq-assembly1_B  TM=7.778E-01  e=4.189E-04  Vibrio cholerae
  2yyu-assembly1_B  TM=7.602E-01  e=6.849E-04  Geobacillus kaustophilus HTA426
  3fyo-assembly1_D  TM=3.431E-01  e=1.019E+00  Neisseria meningitidis serogroup B
  1d9e-assembly1_D  TM=3.221E-01  e=3.609E+00  Escherichia coli
  4jti-assembly1_B  TM=3.333E-01  e=5.128E+00  Neisseria meningitidis MC58

Mean predicted aligned error: 6.1 Å